Protein AF-A0A3N5YVH5-F1 (afdb_monomer_lite)

Foldseek 3Di:
DDDDDDDDDPDDFDCDQQDRTVVRVVVCVVVVHDSDD

Sequence (37 aa):
MSPPTPIAVVGMGGLFPGALDPERLWDNICARRTAAA

Secondary structure (DSSP, 8-state):
-PPPPPPP-------BTTBSSHHHHHHHHHTT-----

Radius of gyrati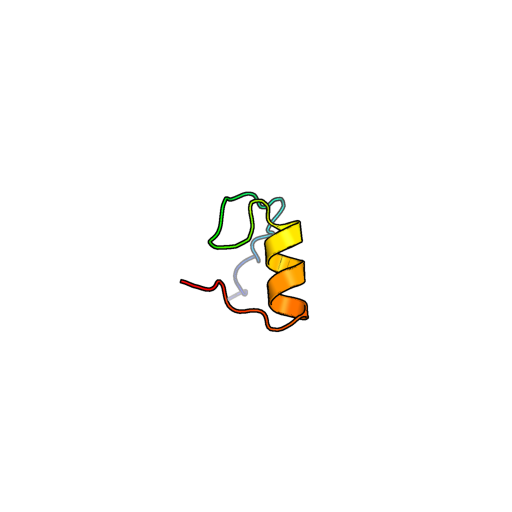on: 14.81 Å; chains: 1; bounding box: 29×17×40 Å

Structure (mmCIF, N/CA/C/O backbone):
data_AF-A0A3N5YVH5-F1
#
_entry.id   AF-A0A3N5YVH5-F1
#
loop_
_atom_site.group_PDB
_atom_site.id
_atom_site.type_symbol
_atom_site.label_atom_id
_atom_site.label_alt_id
_atom_site.label_comp_id
_atom_site.label_asym_id
_atom_site.label_entity_id
_atom_site.label_seq_id
_atom_site.pdbx_PDB_ins_code
_atom_site.Cartn_x
_atom_site.Cartn_y
_atom_site.Cartn_z
_atom_site.occupancy
_atom_site.B_iso_or_equiv
_atom_site.auth_seq_id
_atom_site.auth_comp_id
_atom_site.auth_asym_id
_atom_site.auth_atom_id
_atom_site.pdbx_PDB_model_num
ATOM 1 N N . MET A 1 1 ? -13.259 -0.260 32.629 1.00 79.75 1 MET A N 1
ATOM 2 C CA . MET A 1 1 ? -13.540 0.474 31.374 1.00 79.75 1 MET A CA 1
ATOM 3 C C . MET A 1 1 ? -13.399 -0.514 30.233 1.00 79.75 1 MET A C 1
ATOM 5 O O . MET A 1 1 ? -12.432 -1.265 30.249 1.00 79.75 1 MET A O 1
ATOM 9 N N . SER A 1 2 ? -14.356 -0.572 29.309 1.00 82.94 2 SER A N 1
ATOM 10 C CA . SER A 1 2 ? -14.235 -1.435 28.125 1.00 82.94 2 SER A CA 1
ATOM 11 C C . SER A 1 2 ? -13.247 -0.832 27.122 1.00 82.94 2 SER A C 1
ATOM 13 O O . SER A 1 2 ? -13.142 0.398 27.064 1.00 82.94 2 SER A O 1
ATOM 15 N N . PRO A 1 3 ? -12.519 -1.660 26.351 1.00 89.19 3 PRO A N 1
ATOM 16 C CA . PRO A 1 3 ? -11.652 -1.155 25.297 1.00 89.19 3 PRO A CA 1
ATOM 17 C C . PRO A 1 3 ? -12.482 -0.420 24.231 1.00 89.19 3 PRO A C 1
ATOM 19 O O . PRO A 1 3 ? -13.647 -0.767 24.016 1.00 89.19 3 PRO A O 1
ATOM 22 N N . PRO A 1 4 ? -11.907 0.599 23.571 1.00 91.75 4 PRO A N 1
ATOM 23 C CA . PRO A 1 4 ? -12.589 1.305 22.497 1.00 91.75 4 PRO A CA 1
ATOM 24 C C . PRO A 1 4 ? -12.886 0.358 21.330 1.00 91.75 4 PRO A C 1
ATOM 26 O O . PRO A 1 4 ? -12.106 -0.548 21.031 1.00 91.75 4 PRO A O 1
A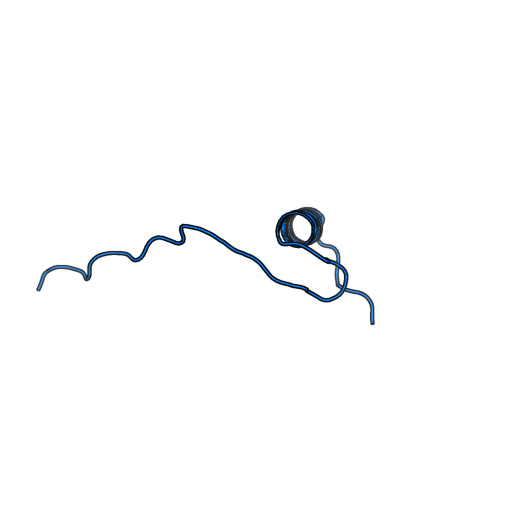TOM 29 N N . THR A 1 5 ? -14.013 0.589 20.656 1.00 95.75 5 THR A N 1
ATOM 30 C CA . THR A 1 5 ? -14.379 -0.147 19.443 1.00 95.75 5 THR A CA 1
ATOM 31 C C . THR A 1 5 ? -13.324 0.086 18.352 1.00 95.75 5 THR A C 1
ATOM 33 O O . THR A 1 5 ? -13.009 1.244 18.066 1.00 95.75 5 THR A O 1
ATOM 36 N N . PRO A 1 6 ? -12.782 -0.970 17.719 1.00 96.31 6 PRO A N 1
ATOM 37 C CA . PRO A 1 6 ? -11.835 -0.824 16.617 1.00 96.31 6 PRO A CA 1
ATOM 38 C C . PRO A 1 6 ? -12.450 -0.120 15.402 1.00 96.31 6 PRO A C 1
ATOM 40 O O . PRO A 1 6 ? -13.642 -0.262 15.127 1.00 96.31 6 PRO A O 1
ATOM 43 N N . ILE A 1 7 ? -11.618 0.588 14.637 1.00 96.12 7 ILE A N 1
ATOM 44 C CA . ILE A 1 7 ? -12.012 1.221 13.373 1.00 96.12 7 ILE A CA 1
ATOM 45 C C . ILE A 1 7 ? -11.570 0.338 12.203 1.00 96.12 7 ILE A C 1
ATOM 47 O O . ILE A 1 7 ? -10.405 -0.048 12.123 1.00 96.12 7 ILE A O 1
ATOM 51 N N . ALA A 1 8 ? -12.493 0.033 11.289 1.00 97.69 8 ALA A N 1
ATOM 52 C CA . ALA A 1 8 ? -12.208 -0.738 10.082 1.00 97.69 8 ALA A CA 1
ATOM 53 C C . ALA A 1 8 ? -11.817 0.178 8.911 1.00 97.69 8 ALA A C 1
ATOM 55 O O . ALA A 1 8 ? -12.501 1.161 8.626 1.00 97.69 8 ALA A O 1
ATOM 56 N N . VAL A 1 9 ? -10.751 -0.180 8.192 1.00 95.88 9 VAL A N 1
ATOM 57 C CA . VAL A 1 9 ? -10.407 0.430 6.900 1.00 95.88 9 VAL A CA 1
ATOM 58 C C . VAL A 1 9 ? -11.161 -0.327 5.810 1.00 95.88 9 VAL A C 1
ATOM 60 O O . VAL A 1 9 ? -10.845 -1.478 5.527 1.00 95.88 9 VAL A O 1
ATOM 63 N N . VAL A 1 10 ? -12.176 0.307 5.219 1.00 97.81 10 VAL A N 1
ATOM 64 C CA . VAL A 1 10 ? -13.054 -0.319 4.205 1.00 97.81 10 VAL A CA 1
ATOM 65 C C . VAL A 1 10 ? -12.663 0.010 2.761 1.00 97.81 10 VAL A C 1
ATOM 67 O O . VAL A 1 10 ? -13.245 -0.527 1.826 1.00 97.81 10 VAL A O 1
ATOM 70 N N . GLY A 1 11 ? -11.674 0.881 2.568 1.00 96.75 11 GLY A N 1
ATOM 71 C CA . GLY A 1 11 ? -11.143 1.245 1.258 1.00 96.75 11 GLY A CA 1
ATOM 72 C C . GLY A 1 11 ? -9.883 2.097 1.383 1.00 96.75 11 GLY A C 1
ATOM 73 O O . GLY A 1 11 ? -9.693 2.790 2.384 1.00 96.75 11 GLY A O 1
ATOM 74 N N . MET A 1 12 ? -9.022 2.036 0.368 1.00 96.31 12 MET A N 1
ATOM 75 C CA . MET A 1 12 ? -7.819 2.860 0.238 1.00 96.31 12 MET A CA 1
ATOM 76 C C . MET A 1 12 ? -7.651 3.321 -1.209 1.00 96.31 12 MET A C 1
ATOM 78 O O . MET A 1 12 ? -8.004 2.606 -2.142 1.00 96.31 12 MET A O 1
ATOM 82 N N . GLY A 1 13 ? -7.083 4.510 -1.383 1.00 97.50 13 GLY A N 1
ATOM 83 C CA . GLY A 1 13 ? -6.773 5.112 -2.675 1.00 97.50 13 GLY A CA 1
ATOM 84 C C . GLY A 1 13 ? -5.730 6.209 -2.494 1.00 97.50 13 GLY A C 1
ATOM 85 O O . GLY A 1 13 ? -5.669 6.834 -1.435 1.00 97.50 13 GLY A O 1
ATOM 86 N N . GLY A 1 14 ? -4.891 6.428 -3.504 1.00 96.56 14 GLY A N 1
ATOM 87 C CA . GLY A 1 14 ? -3.858 7.458 -3.456 1.00 96.56 14 GLY A CA 1
ATOM 88 C C . GLY A 1 14 ? -2.832 7.319 -4.573 1.00 96.56 14 GLY A C 1
ATOM 89 O O . GLY A 1 14 ? -2.703 6.256 -5.175 1.00 96.56 14 GLY A O 1
ATOM 90 N N . LEU A 1 15 ? -2.109 8.412 -4.819 1.00 97.50 15 LEU A N 1
ATOM 91 C CA . LEU A 1 15 ? -0.921 8.449 -5.666 1.00 97.50 15 LEU A CA 1
ATOM 92 C C . LEU A 1 15 ? 0.302 8.614 -4.766 1.00 97.50 15 LEU A C 1
ATOM 94 O O . LEU A 1 15 ? 0.348 9.524 -3.937 1.00 97.50 15 LEU A O 1
ATOM 98 N N . PHE A 1 16 ? 1.288 7.744 -4.940 1.00 95.88 16 PHE A N 1
ATOM 99 C CA . PHE A 1 16 ? 2.500 7.680 -4.133 1.00 95.88 16 PHE A CA 1
ATOM 100 C C . PHE A 1 16 ? 3.743 7.752 -5.035 1.00 95.88 16 PHE A C 1
ATOM 102 O O . PHE A 1 16 ? 3.696 7.365 -6.207 1.00 95.88 16 PHE A O 1
ATOM 109 N N . PRO A 1 17 ? 4.896 8.203 -4.517 1.00 96.38 17 PRO A N 1
ATOM 110 C CA . PRO A 1 17 ? 6.153 8.109 -5.251 1.00 96.38 17 PRO A CA 1
ATOM 111 C C . PRO A 1 17 ? 6.425 6.666 -5.710 1.00 96.38 17 PRO A C 1
ATOM 113 O O . PRO A 1 17 ? 6.459 5.738 -4.903 1.00 96.38 17 PRO A O 1
ATOM 116 N N . GLY A 1 18 ? 6.571 6.461 -7.022 1.00 95.00 18 GLY A N 1
ATOM 117 C CA . GLY A 1 18 ? 6.790 5.135 -7.612 1.00 95.00 18 GLY A CA 1
ATOM 118 C C . GLY A 1 18 ? 5.5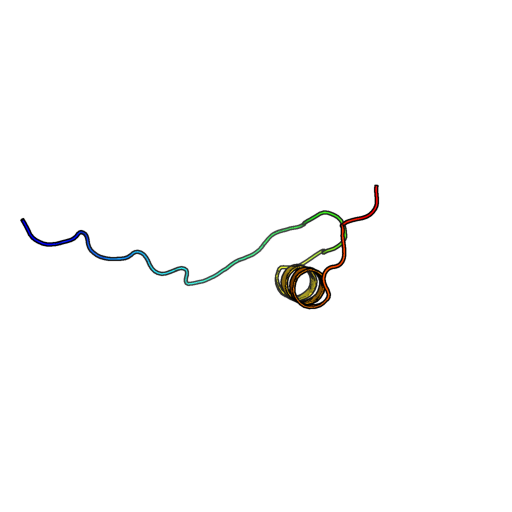87 4.173 -7.587 1.00 95.00 18 GLY A C 1
ATOM 119 O O . GLY A 1 18 ? 5.758 2.999 -7.932 1.00 95.00 18 GLY A O 1
ATOM 120 N N . ALA A 1 19 ? 4.389 4.626 -7.197 1.00 97.31 19 ALA A N 1
ATOM 121 C CA . ALA A 1 19 ? 3.159 3.831 -7.214 1.00 97.31 19 ALA A CA 1
ATOM 122 C C . ALA A 1 19 ? 1.918 4.706 -7.457 1.00 97.31 19 ALA A C 1
ATOM 124 O O . ALA A 1 19 ? 1.561 5.537 -6.630 1.00 97.31 19 ALA A O 1
ATOM 125 N N . LEU A 1 20 ? 1.232 4.497 -8.581 1.00 96.75 20 LEU A N 1
ATOM 126 C CA . LEU A 1 20 ? 0.053 5.287 -8.965 1.00 96.75 20 LEU A CA 1
ATOM 127 C C . LEU A 1 20 ? -1.269 4.712 -8.432 1.00 96.75 20 LEU A C 1
ATOM 129 O O . LEU A 1 20 ? -2.339 5.197 -8.783 1.00 96.75 20 LEU A O 1
ATOM 133 N N . ASP A 1 21 ? -1.191 3.690 -7.587 1.00 97.75 21 ASP A N 1
ATOM 134 C CA . ASP A 1 21 ? -2.327 3.068 -6.925 1.00 97.75 21 ASP A CA 1
ATOM 135 C C . ASP A 1 21 ? -1.855 2.284 -5.675 1.00 97.75 21 ASP A C 1
ATOM 137 O O . ASP A 1 21 ? -0.652 2.018 -5.510 1.00 97.75 21 ASP A O 1
ATOM 141 N N . PRO A 1 22 ? -2.775 1.935 -4.752 1.00 98.00 22 PRO A N 1
ATOM 142 C CA . PRO A 1 22 ? -2.442 1.168 -3.551 1.00 98.00 22 PRO A CA 1
ATOM 143 C C . PRO A 1 22 ? -1.903 -0.240 -3.828 1.00 98.00 22 PRO A C 1
ATOM 145 O O . PRO A 1 22 ? -1.107 -0.740 -3.033 1.00 98.00 22 PRO A O 1
ATOM 148 N N . GLU A 1 23 ? -2.304 -0.877 -4.931 1.00 97.88 23 GLU A N 1
ATOM 149 C CA . GLU A 1 23 ? -1.822 -2.215 -5.297 1.00 97.88 23 GLU A CA 1
ATOM 150 C C . GLU A 1 23 ? -0.325 -2.162 -5.617 1.00 97.88 23 GLU A C 1
ATOM 152 O O . GLU A 1 23 ? 0.476 -2.912 -5.055 1.00 97.88 23 GLU A O 1
ATOM 1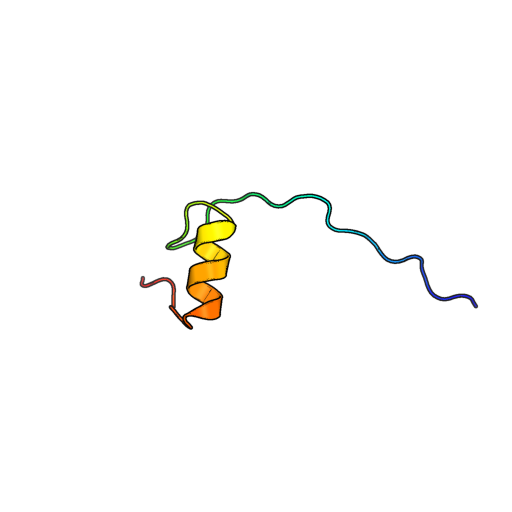57 N N . ARG A 1 24 ? 0.091 -1.178 -6.417 1.00 97.94 24 ARG A N 1
ATOM 158 C CA . ARG A 1 24 ? 1.489 -0.938 -6.760 1.00 97.94 24 ARG A CA 1
ATOM 159 C C . ARG A 1 24 ? 2.317 -0.529 -5.548 1.00 97.94 24 ARG A C 1
ATOM 161 O O . ARG A 1 24 ? 3.487 -0.911 -5.454 1.00 97.94 24 ARG A O 1
ATOM 168 N N . LEU A 1 25 ? 1.736 0.232 -4.619 1.00 97.75 25 LEU A N 1
ATOM 169 C CA . LEU A 1 25 ? 2.382 0.549 -3.343 1.00 97.75 25 LEU A CA 1
ATOM 170 C C . LEU A 1 25 ? 2.655 -0.736 -2.550 1.00 97.75 25 LEU A C 1
ATOM 172 O O . LEU A 1 25 ? 3.775 -0.931 -2.074 1.00 97.75 25 LEU A O 1
ATOM 176 N N . TRP A 1 26 ? 1.658 -1.615 -2.436 1.00 97.75 26 TRP A N 1
ATOM 177 C CA . TRP A 1 26 ? 1.788 -2.884 -1.726 1.00 97.75 26 TRP A CA 1
ATOM 178 C C . TRP A 1 26 ? 2.869 -3.775 -2.345 1.00 97.75 26 TRP A C 1
ATOM 180 O O . TRP A 1 26 ? 3.778 -4.224 -1.641 1.00 97.75 26 TRP A O 1
ATOM 190 N N . ASP A 1 27 ? 2.859 -3.919 -3.672 1.00 98.00 27 ASP A N 1
ATOM 191 C CA . ASP A 1 27 ? 3.891 -4.649 -4.409 1.00 98.00 27 ASP A CA 1
ATOM 192 C C . ASP A 1 27 ?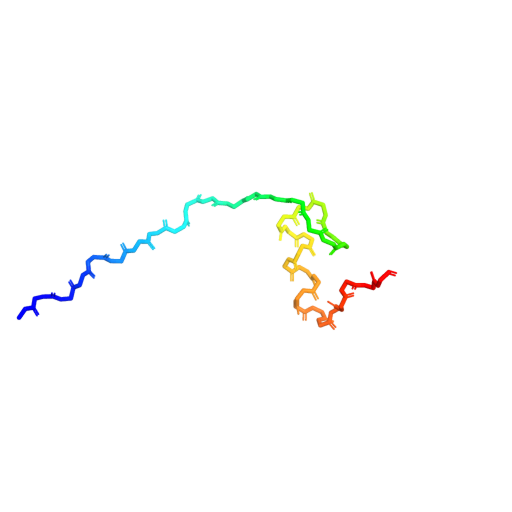 5.298 -4.108 -4.126 1.00 98.00 27 ASP A C 1
ATOM 194 O O . ASP A 1 27 ? 6.256 -4.877 -3.987 1.00 98.00 27 ASP A O 1
ATOM 198 N N . ASN A 1 28 ? 5.452 -2.780 -4.072 1.00 97.19 28 ASN A N 1
ATOM 199 C CA . ASN A 1 28 ? 6.734 -2.138 -3.782 1.00 97.19 28 ASN A CA 1
ATOM 200 C C . ASN A 1 28 ? 7.224 -2.469 -2.371 1.00 97.19 28 ASN A C 1
ATOM 202 O O . ASN A 1 28 ? 8.392 -2.832 -2.211 1.00 97.19 28 ASN A O 1
ATOM 206 N N . ILE A 1 29 ? 6.341 -2.403 -1.371 1.00 97.19 29 ILE A N 1
ATOM 207 C CA . ILE A 1 29 ? 6.668 -2.719 0.025 1.00 97.19 29 ILE A CA 1
ATOM 208 C C . ILE A 1 29 ? 7.068 -4.191 0.164 1.00 97.19 29 ILE A C 1
ATOM 210 O O . ILE A 1 29 ? 8.133 -4.485 0.714 1.00 97.19 29 ILE A O 1
ATOM 214 N N . CYS A 1 30 ? 6.268 -5.117 -0.374 1.00 98.38 30 CYS A N 1
ATOM 215 C CA . CYS A 1 30 ? 6.553 -6.553 -0.321 1.00 98.38 30 CYS A CA 1
ATOM 216 C C . CYS A 1 30 ? 7.902 -6.901 -0.964 1.00 98.38 30 CYS A C 1
ATOM 218 O O . CYS A 1 30 ? 8.639 -7.743 -0.451 1.00 98.38 30 CYS A O 1
ATOM 220 N N . ALA A 1 31 ? 8.258 -6.212 -2.049 1.00 98.12 31 ALA A N 1
ATOM 221 C CA . ALA A 1 31 ? 9.533 -6.384 -2.737 1.00 98.12 31 ALA A CA 1
ATOM 222 C C . ALA A 1 31 ? 10.687 -5.537 -2.168 1.00 98.12 31 ALA A C 1
ATOM 224 O O . ALA A 1 31 ? 11.773 -5.537 -2.748 1.00 98.12 31 ALA A O 1
ATOM 225 N N . AR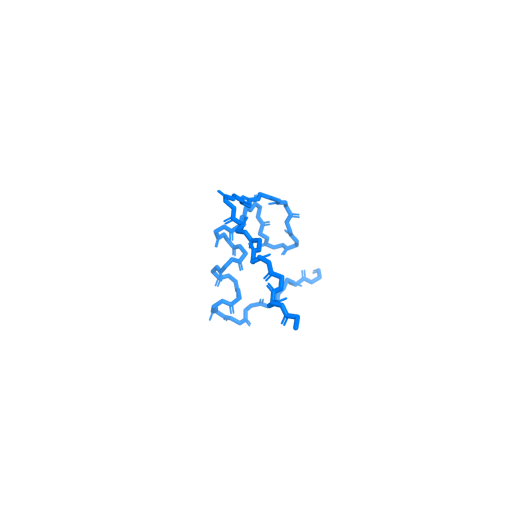G A 1 32 ? 10.471 -4.804 -1.065 1.00 97.25 32 ARG A N 1
ATOM 226 C CA . ARG A 1 32 ? 11.449 -3.893 -0.439 1.00 97.25 32 ARG A CA 1
ATOM 227 C C . ARG A 1 32 ? 12.049 -2.869 -1.412 1.00 97.25 32 ARG A C 1
ATOM 229 O O . ARG A 1 32 ? 13.239 -2.563 -1.350 1.00 97.25 32 ARG A O 1
ATOM 236 N N . ARG A 1 33 ? 11.228 -2.338 -2.318 1.00 96.31 33 ARG A N 1
ATOM 237 C CA . ARG A 1 33 ? 11.628 -1.274 -3.244 1.00 96.31 33 ARG A CA 1
ATOM 238 C C . ARG A 1 33 ? 11.444 0.090 -2.589 1.00 96.31 33 ARG A C 1
ATOM 240 O O . ARG A 1 33 ? 10.368 0.404 -2.088 1.00 96.31 33 ARG A O 1
ATOM 247 N N . THR A 1 34 ? 12.479 0.916 -2.654 1.00 95.44 34 THR A N 1
ATOM 248 C CA . THR A 1 34 ? 12.384 2.342 -2.334 1.00 95.44 34 THR A CA 1
ATOM 249 C C . THR A 1 34 ? 11.808 3.085 -3.532 1.00 95.44 34 THR A C 1
ATOM 251 O O . THR A 1 34 ? 12.119 2.756 -4.678 1.00 95.44 34 THR A O 1
ATOM 254 N N . ALA A 1 35 ? 10.994 4.107 -3.279 1.00 91.25 35 ALA A N 1
ATOM 255 C CA . ALA A 1 35 ? 10.667 5.083 -4.304 1.00 91.25 35 ALA A CA 1
ATOM 256 C C . ALA A 1 35 ? 11.946 5.866 -4.626 1.00 91.25 35 ALA A C 1
ATOM 258 O O . ALA A 1 35 ? 12.388 6.680 -3.818 1.00 91.25 35 ALA A O 1
ATOM 259 N N . ALA A 1 36 ? 12.607 5.531 -5.735 1.00 80.69 36 ALA A N 1
ATOM 260 C CA . ALA A 1 36 ? 13.790 6.262 -6.171 1.00 80.69 36 ALA A CA 1
ATOM 261 C C . ALA A 1 36 ? 13.446 7.755 -6.326 1.00 80.69 36 ALA A C 1
ATOM 263 O O . ALA A 1 36 ? 12.319 8.085 -6.703 1.00 80.69 36 ALA A O 1
ATOM 264 N N . ALA A 1 37 ? 14.405 8.616 -5.973 1.00 62.44 37 ALA A N 1
ATOM 265 C CA . ALA A 1 37 ? 14.309 10.062 -6.161 1.00 62.44 37 ALA A CA 1
ATOM 266 C C . ALA A 1 37 ? 14.201 10.432 -7.646 1.00 62.44 37 ALA A C 1
ATOM 268 O O . ALA A 1 37 ? 14.817 9.716 -8.471 1.00 62.44 37 ALA A O 1
#

pLDDT: mean 94.28, std 7.03, range [62.44, 98.38]